Protein AF-A0A0F9QTI2-F1 (afdb_monomer_lite)

Sequence (50 aa):
MGIIQIKGVPDELHNRFKAACALEGVNMTEKIIELMGAYLKAKEKGDEKG

InterPro domains:
  IPR010985 Ribbon-helix-helix [SSF47598] (9-41)
  IPR013321 Arc-type ribbon-helix-helix [G3DSA:1.10.1220.10] (3-44)
  IPR015354 DNA partition complex, ParG [PF09274] (11-44)

Radius of gyration: 13.79 Å; chains: 1; bounding box: 33×25×32 Å

Organism: NCBI:txid412755

pLDDT: mean 84.42, std 13.94, range [41.0, 95.06]

Structure (mmCIF, N/CA/C/O backbone):
data_AF-A0A0F9QTI2-F1
#
_entry.id   AF-A0A0F9QTI2-F1
#
loop_
_atom_site.group_PDB
_atom_site.id
_atom_site.type_symbol
_atom_site.label_atom_id
_atom_site.label_alt_id
_atom_site.label_comp_id
_atom_site.label_asym_id
_atom_site.label_entity_id
_atom_site.label_seq_id
_atom_site.pdbx_PDB_ins_code
_atom_site.Cartn_x
_atom_site.Cartn_y
_atom_site.Cartn_z
_atom_site.occupancy
_atom_site.B_iso_or_equiv
_atom_site.auth_seq_id
_atom_site.auth_comp_id
_atom_site.auth_asym_id
_atom_site.auth_atom_id
_atom_site.pdbx_PDB_model_num
ATOM 1 N N . MET A 1 1 ? 6.531 -14.349 9.860 1.00 54.94 1 MET A N 1
ATOM 2 C CA . MET A 1 1 ? 5.934 -13.492 8.812 1.00 54.94 1 MET A CA 1
ATOM 3 C C . MET A 1 1 ? 4.603 -14.096 8.418 1.00 54.94 1 MET A C 1
ATOM 5 O O . MET A 1 1 ? 4.589 -15.251 8.013 1.00 54.94 1 MET A O 1
ATOM 9 N N . GLY A 1 2 ? 3.500 -13.369 8.595 1.00 73.94 2 GLY A N 1
ATOM 10 C CA . GLY A 1 2 ? 2.219 -13.779 8.021 1.00 73.94 2 GLY A CA 1
ATOM 11 C C . GLY A 1 2 ? 2.234 -13.517 6.517 1.00 73.94 2 GLY A C 1
ATOM 12 O O . GLY A 1 2 ? 2.702 -12.465 6.091 1.00 73.94 2 GLY A O 1
ATOM 13 N N . ILE A 1 3 ? 1.765 -14.473 5.722 1.00 78.38 3 ILE A N 1
ATOM 14 C CA . ILE A 1 3 ? 1.604 -14.306 4.275 1.00 78.38 3 ILE A CA 1
ATOM 15 C C . ILE A 1 3 ? 0.131 -13.995 4.024 1.00 78.38 3 ILE A C 1
ATOM 17 O O . ILE A 1 3 ? -0.735 -14.775 4.414 1.00 78.38 3 ILE A O 1
ATOM 21 N N . ILE A 1 4 ? -0.154 -12.864 3.378 1.00 79.81 4 ILE A N 1
ATOM 22 C CA . ILE A 1 4 ? -1.512 -12.475 2.987 1.00 79.81 4 ILE A CA 1
ATOM 23 C C . ILE A 1 4 ? -1.630 -12.646 1.475 1.00 79.81 4 ILE A C 1
ATOM 25 O O . ILE A 1 4 ? -0.874 -12.042 0.717 1.00 79.81 4 ILE A O 1
ATOM 29 N N . GLN A 1 5 ? -2.583 -13.468 1.037 1.00 83.56 5 GLN A N 1
ATOM 30 C CA . GLN A 1 5 ? -2.929 -13.603 -0.376 1.00 83.56 5 GLN A CA 1
ATOM 31 C C . GLN A 1 5 ? -4.170 -12.770 -0.681 1.00 83.56 5 GLN A C 1
ATOM 33 O O . GLN A 1 5 ? -5.264 -13.079 -0.209 1.00 83.56 5 GLN A O 1
ATOM 38 N N . ILE A 1 6 ? -4.004 -11.728 -1.492 1.00 83.62 6 ILE A N 1
ATOM 39 C CA . ILE A 1 6 ? -5.116 -10.897 -1.956 1.00 83.62 6 ILE A CA 1
ATOM 40 C C . ILE A 1 6 ? -5.681 -11.544 -3.222 1.00 83.62 6 ILE A C 1
ATOM 42 O O . ILE A 1 6 ? -5.028 -11.568 -4.264 1.00 83.62 6 ILE A O 1
ATOM 46 N N . LYS A 1 7 ? -6.884 -12.115 -3.124 1.00 87.50 7 LYS A N 1
ATOM 47 C CA . LYS A 1 7 ? -7.581 -12.739 -4.258 1.00 87.50 7 LYS A CA 1
ATOM 48 C C . LYS A 1 7 ? -8.500 -11.726 -4.938 1.00 87.50 7 LYS A C 1
ATOM 50 O O . LYS A 1 7 ? -9.108 -10.902 -4.265 1.00 87.50 7 LYS A O 1
ATOM 55 N N . GLY A 1 8 ? -8.622 -11.823 -6.263 1.00 86.94 8 GLY A N 1
ATOM 56 C CA . GLY A 1 8 ? -9.560 -11.010 -7.045 1.00 86.94 8 GLY A CA 1
ATOM 57 C C . GLY A 1 8 ? -9.078 -9.599 -7.387 1.00 86.94 8 GLY A C 1
ATOM 58 O O . GLY A 1 8 ? -9.893 -8.770 -7.781 1.00 86.94 8 GLY A O 1
ATOM 59 N N . VAL A 1 9 ? -7.780 -9.308 -7.253 1.00 86.12 9 VAL A N 1
ATOM 60 C CA . VAL A 1 9 ? -7.215 -8.059 -7.782 1.00 86.12 9 VAL A CA 1
ATOM 61 C C . VAL A 1 9 ? -7.219 -8.143 -9.311 1.00 86.12 9 VAL A C 1
ATOM 63 O O . VAL A 1 9 ? -6.637 -9.088 -9.843 1.00 86.12 9 VAL A O 1
ATOM 66 N N . PRO A 1 10 ? -7.840 -7.191 -10.030 1.00 93.56 10 PRO A N 1
ATOM 67 C CA . PRO A 1 10 ? -7.766 -7.158 -11.485 1.00 93.56 10 PRO A CA 1
ATOM 68 C C . PRO A 1 10 ? -6.312 -7.032 -11.949 1.00 93.56 10 PRO A C 1
ATOM 70 O O . PRO A 1 10 ? -5.573 -6.195 -11.423 1.00 93.56 10 PRO A O 1
ATOM 73 N N . ASP A 1 11 ? -5.914 -7.806 -12.960 1.00 91.94 11 ASP A N 1
ATOM 74 C CA . ASP A 1 11 ? -4.542 -7.786 -13.485 1.00 91.94 11 ASP A CA 1
ATOM 75 C C . ASP A 1 11 ? -4.100 -6.383 -13.911 1.00 91.94 11 ASP A C 1
ATOM 77 O O . ASP A 1 11 ? -2.967 -5.979 -13.654 1.00 91.94 11 ASP A O 1
ATOM 81 N N . GLU A 1 12 ? -5.006 -5.601 -14.504 1.00 94.19 12 GLU A N 1
ATOM 82 C CA . GLU A 1 12 ? -4.722 -4.216 -14.884 1.00 94.19 12 GLU A CA 1
ATOM 83 C C . GLU A 1 12 ? -4.354 -3.359 -13.665 1.00 94.19 12 GLU A C 1
ATOM 85 O O . GLU A 1 12 ? -3.355 -2.637 -13.690 1.00 94.19 12 GLU A O 1
ATOM 90 N N . LEU A 1 13 ? -5.118 -3.469 -12.574 1.00 92.12 13 LEU A N 1
ATOM 91 C CA . LEU A 1 13 ? -4.863 -2.714 -11.3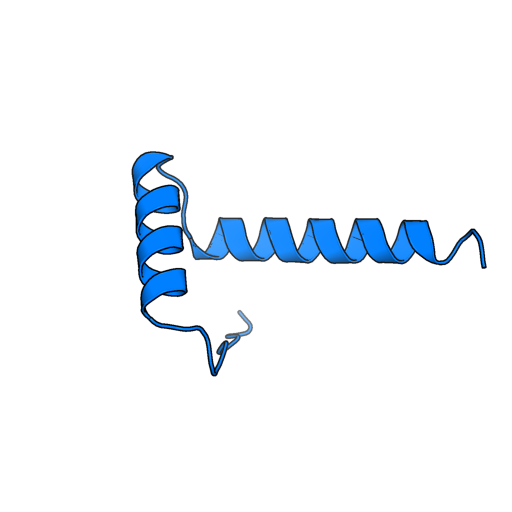50 1.00 92.12 13 LEU A CA 1
ATOM 92 C C . LEU A 1 13 ? -3.534 -3.135 -10.718 1.00 92.12 13 LEU A C 1
ATOM 94 O O . LEU A 1 13 ? -2.731 -2.276 -10.355 1.00 92.12 13 LEU A O 1
ATOM 98 N N . HIS A 1 14 ? -3.284 -4.443 -10.630 1.00 91.38 14 HIS A N 1
ATOM 99 C CA . HIS A 1 14 ? -2.034 -4.977 -10.098 1.00 91.38 14 HIS A CA 1
ATOM 100 C C . HIS A 1 14 ? -0.825 -4.495 -10.912 1.00 91.38 14 HIS A C 1
ATOM 102 O O . HIS A 1 14 ? 0.153 -4.017 -10.340 1.00 91.38 14 HIS A O 1
ATOM 108 N N . ASN A 1 15 ? -0.903 -4.544 -12.245 1.00 93.62 15 ASN A N 1
ATOM 109 C CA . ASN A 1 15 ? 0.182 -4.111 -13.124 1.00 93.62 15 ASN A CA 1
ATOM 110 C C . ASN A 1 15 ? 0.436 -2.606 -13.040 1.00 93.62 15 ASN A C 1
ATOM 112 O O . ASN A 1 15 ? 1.591 -2.187 -12.962 1.00 93.62 15 ASN A O 1
ATOM 116 N N . ARG A 1 16 ? -0.622 -1.789 -13.005 1.00 94.50 16 ARG A N 1
ATOM 117 C CA . ARG A 1 16 ? -0.497 -0.333 -12.851 1.00 94.50 16 ARG A CA 1
ATOM 118 C C . ARG A 1 16 ? 0.102 0.039 -11.502 1.00 94.50 16 ARG A C 1
ATOM 120 O O . ARG A 1 16 ? 0.992 0.882 -11.450 1.00 94.50 16 ARG A O 1
ATOM 127 N N . PHE A 1 17 ? -0.344 -0.612 -10.431 1.00 92.50 17 PHE A N 1
ATOM 128 C CA . PHE A 1 17 ? 0.185 -0.376 -9.094 1.00 92.50 17 PHE A CA 1
ATOM 129 C C . PHE A 1 17 ? 1.653 -0.804 -8.989 1.00 92.50 17 PHE A C 1
ATOM 131 O O . PHE A 1 17 ? 2.491 -0.031 -8.534 1.00 92.50 17 PHE A O 1
ATOM 138 N N . LYS A 1 18 ? 1.997 -1.987 -9.512 1.00 92.94 18 LYS A N 1
ATOM 139 C CA . LYS A 1 18 ? 3.382 -2.464 -9.586 1.00 92.94 18 LYS A CA 1
ATOM 140 C C . LYS A 1 18 ? 4.279 -1.502 -10.367 1.00 92.94 18 LYS A C 1
ATOM 142 O O . LYS A 1 18 ? 5.390 -1.222 -9.925 1.00 92.94 18 LYS A O 1
ATOM 147 N N . ALA A 1 19 ? 3.809 -1.000 -11.510 1.00 95.06 19 ALA A N 1
ATOM 148 C CA . ALA A 1 19 ? 4.549 -0.034 -12.316 1.00 95.06 19 ALA A CA 1
ATOM 149 C C . ALA A 1 19 ? 4.762 1.288 -11.565 1.00 95.06 19 ALA A C 1
ATOM 151 O O . ALA A 1 19 ? 5.879 1.793 -11.548 1.00 95.06 19 ALA A O 1
ATOM 152 N N . ALA A 1 20 ? 3.730 1.810 -10.896 1.00 94.50 20 ALA A N 1
ATOM 153 C CA . ALA A 1 20 ? 3.843 3.016 -10.078 1.00 94.50 20 ALA A CA 1
ATOM 154 C C . ALA A 1 20 ? 4.873 2.844 -8.949 1.00 94.50 20 ALA A C 1
ATOM 156 O O . ALA A 1 20 ? 5.787 3.655 -8.827 1.00 94.50 20 ALA A O 1
ATOM 157 N N . CYS A 1 21 ? 4.809 1.734 -8.204 1.00 94.06 21 CYS A N 1
ATOM 158 C CA . CYS A 1 21 ? 5.785 1.442 -7.154 1.00 94.06 21 CYS A CA 1
ATOM 159 C C . CYS A 1 21 ? 7.218 1.330 -7.697 1.00 94.06 21 CYS A C 1
ATOM 161 O O . CYS A 1 21 ? 8.152 1.830 -7.074 1.00 94.06 21 CYS A O 1
ATOM 163 N N . ALA A 1 22 ? 7.398 0.719 -8.873 1.00 93.62 22 ALA A N 1
ATOM 164 C CA . ALA A 1 22 ? 8.706 0.611 -9.513 1.00 93.62 22 ALA A CA 1
ATOM 165 C C . ALA A 1 22 ? 9.278 1.977 -9.926 1.00 93.62 22 ALA A C 1
ATO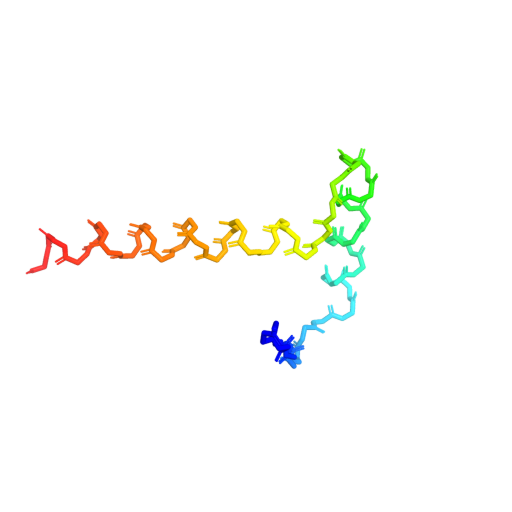M 167 O O . ALA A 1 22 ? 10.479 2.194 -9.783 1.00 93.62 22 ALA A O 1
ATOM 168 N N . LEU A 1 23 ? 8.435 2.900 -10.401 1.00 94.75 23 LEU A N 1
ATOM 169 C CA . LEU A 1 23 ? 8.844 4.266 -10.752 1.00 94.75 23 LEU A CA 1
ATOM 170 C C . LEU A 1 23 ? 9.267 5.078 -9.524 1.00 94.75 23 LEU A C 1
ATOM 172 O O . LEU A 1 23 ? 10.217 5.850 -9.595 1.00 94.75 23 LEU A O 1
ATOM 176 N N . GLU A 1 24 ? 8.587 4.882 -8.398 1.00 92.56 24 GLU A N 1
ATOM 177 C CA . GLU A 1 24 ? 8.921 5.528 -7.125 1.00 92.56 24 GLU A CA 1
ATOM 178 C C . GLU A 1 24 ? 10.098 4.850 -6.398 1.00 92.56 24 GLU A C 1
ATOM 180 O O . GLU A 1 24 ? 10.573 5.357 -5.384 1.00 92.56 24 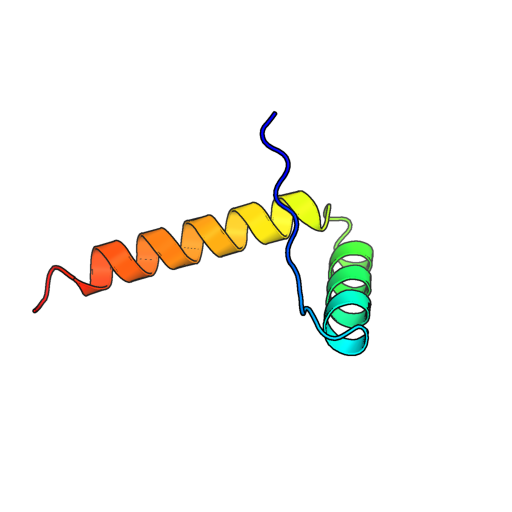GLU A O 1
ATOM 185 N N . GLY A 1 25 ? 10.582 3.705 -6.897 1.00 93.31 25 GLY A N 1
ATOM 186 C CA . GLY A 1 25 ? 11.648 2.931 -6.258 1.00 93.31 25 GLY A CA 1
ATOM 187 C C . GLY A 1 25 ? 11.229 2.295 -4.930 1.00 93.31 25 GLY A C 1
ATOM 188 O O . GLY A 1 25 ? 12.086 1.957 -4.114 1.00 93.31 25 GLY A O 1
ATOM 189 N N . VAL 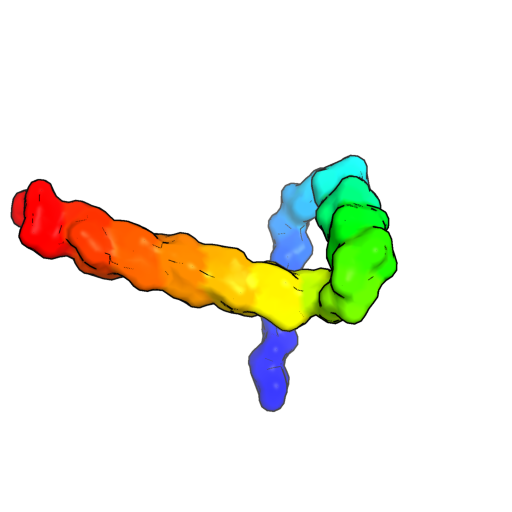A 1 26 ? 9.924 2.128 -4.699 1.00 92.88 26 VAL A N 1
ATOM 190 C CA . VAL A 1 26 ? 9.374 1.560 -3.464 1.00 92.88 26 VAL A CA 1
ATOM 191 C C . VAL A 1 26 ? 8.931 0.117 -3.665 1.00 92.88 26 VAL A C 1
ATOM 193 O O . VAL A 1 26 ? 8.452 -0.285 -4.729 1.00 92.88 26 VAL A O 1
ATOM 196 N N . ASN A 1 27 ? 9.046 -0.686 -2.610 1.00 92.25 27 ASN A N 1
ATOM 197 C CA . ASN A 1 27 ? 8.527 -2.042 -2.632 1.00 92.25 27 ASN A CA 1
ATOM 198 C C . ASN A 1 27 ? 6.993 -2.017 -2.577 1.00 92.25 27 ASN A C 1
ATOM 200 O O . ASN A 1 27 ? 6.388 -1.467 -1.656 1.00 92.25 27 ASN A O 1
ATOM 204 N N . MET A 1 28 ? 6.365 -2.673 -3.551 1.00 90.06 28 MET A N 1
ATOM 205 C CA . MET A 1 28 ? 4.912 -2.784 -3.661 1.00 90.06 28 MET A CA 1
ATOM 206 C C . MET A 1 28 ? 4.261 -3.316 -2.373 1.00 90.06 28 MET A C 1
ATOM 208 O O . MET A 1 28 ? 3.223 -2.811 -1.949 1.00 90.06 28 MET A O 1
ATOM 212 N N . THR A 1 29 ? 4.883 -4.305 -1.724 1.00 88.50 29 THR A N 1
ATOM 213 C CA . THR A 1 29 ? 4.363 -4.911 -0.489 1.00 88.50 29 THR A CA 1
ATOM 214 C C . THR A 1 29 ? 4.387 -3.924 0.673 1.00 88.50 29 THR A C 1
ATOM 216 O O . THR A 1 29 ? 3.401 -3.805 1.397 1.00 88.50 29 THR A O 1
ATOM 219 N N . GLU A 1 30 ? 5.485 -3.183 0.835 1.00 90.12 30 GLU A N 1
ATOM 220 C CA . GLU A 1 30 ? 5.605 -2.165 1.884 1.00 90.12 30 GLU A CA 1
ATOM 221 C C . GLU A 1 30 ? 4.581 -1.050 1.673 1.00 90.12 30 GLU A C 1
ATOM 223 O O . GLU A 1 30 ? 3.905 -0.640 2.619 1.00 90.12 30 GLU A O 1
ATOM 228 N N . LYS A 1 31 ? 4.372 -0.640 0.414 1.00 91.94 31 LYS A N 1
ATOM 229 C CA . LYS A 1 31 ? 3.380 0.382 0.080 1.00 91.94 31 LYS A CA 1
ATOM 230 C C . LYS A 1 31 ? 1.952 -0.065 0.389 1.00 91.94 31 LYS A C 1
ATOM 232 O O . LYS A 1 31 ? 1.171 0.719 0.921 1.00 91.94 31 LYS A O 1
ATOM 237 N N . ILE A 1 32 ? 1.605 -1.321 0.107 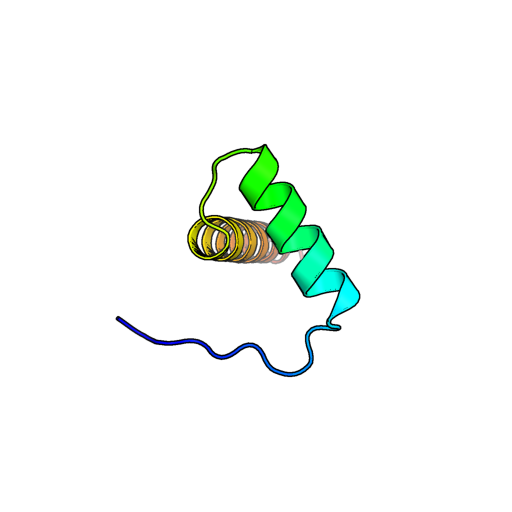1.00 90.56 32 ILE A N 1
ATOM 238 C CA . ILE A 1 32 ? 0.287 -1.877 0.457 1.00 90.56 32 ILE A CA 1
ATOM 239 C C . ILE A 1 32 ? 0.081 -1.880 1.974 1.00 90.56 32 ILE A C 1
ATOM 241 O O . ILE A 1 32 ? -0.983 -1.476 2.438 1.00 90.56 32 ILE A O 1
ATOM 245 N N . ILE A 1 33 ? 1.088 -2.288 2.751 1.00 90.12 33 ILE A N 1
ATOM 246 C CA . ILE A 1 33 ? 1.005 -2.303 4.220 1.00 90.12 33 ILE A CA 1
ATOM 247 C C . ILE A 1 33 ? 0.787 -0.885 4.766 1.00 90.12 33 ILE A C 1
ATOM 249 O O . ILE A 1 33 ? -0.071 -0.684 5.627 1.00 90.12 33 ILE A O 1
ATOM 253 N N . GLU A 1 34 ? 1.511 0.105 4.237 1.00 90.44 34 GLU A N 1
ATOM 254 C CA . GLU A 1 34 ? 1.344 1.515 4.603 1.00 90.44 34 GLU A CA 1
ATOM 255 C C . GLU A 1 34 ? -0.083 2.008 4.321 1.00 90.44 34 GLU A C 1
ATOM 257 O O . GLU A 1 34 ? -0.728 2.586 5.199 1.00 90.44 34 GLU A O 1
ATOM 262 N N . LEU A 1 35 ? -0.606 1.725 3.123 1.00 90.62 35 LEU A N 1
ATOM 263 C CA . LEU A 1 35 ? -1.961 2.107 2.720 1.00 90.62 35 LEU A CA 1
ATOM 264 C C . LEU A 1 35 ? -3.031 1.441 3.596 1.00 90.62 35 LEU A C 1
ATOM 266 O O . LEU A 1 35 ? -3.982 2.103 4.014 1.00 90.62 35 LEU A O 1
ATOM 270 N N . MET A 1 36 ? -2.866 0.156 3.925 1.00 89.81 36 MET A N 1
ATOM 271 C CA . MET A 1 36 ? -3.765 -0.557 4.837 1.00 89.81 36 MET A CA 1
ATOM 272 C C . MET A 1 36 ? -3.750 0.059 6.241 1.00 89.81 36 MET A C 1
ATOM 274 O O . MET A 1 36 ? -4.809 0.286 6.825 1.00 89.81 36 MET A O 1
ATOM 278 N N . GLY A 1 37 ? -2.567 0.382 6.773 1.00 90.31 37 GLY A N 1
ATOM 279 C CA . GLY A 1 37 ? -2.432 1.038 8.073 1.00 90.31 37 GLY A CA 1
ATOM 280 C C . GLY A 1 37 ? -3.046 2.440 8.096 1.00 90.31 37 GLY A C 1
ATOM 281 O O . GLY A 1 37 ? -3.703 2.813 9.068 1.00 90.31 37 GLY A O 1
ATOM 282 N N . ALA A 1 38 ? -2.880 3.210 7.018 1.00 91.31 38 ALA A N 1
ATOM 283 C CA . ALA A 1 38 ? -3.499 4.524 6.870 1.00 91.31 38 ALA A CA 1
ATOM 284 C C . ALA A 1 38 ? -5.032 4.430 6.817 1.00 91.31 38 ALA A C 1
ATOM 286 O O . ALA A 1 38 ? -5.715 5.213 7.476 1.00 91.31 38 ALA A O 1
ATOM 287 N N . TYR A 1 39 ? -5.568 3.444 6.093 1.00 89.94 39 TYR A N 1
ATOM 288 C CA . TYR A 1 39 ? -7.006 3.196 6.019 1.00 89.94 39 TYR A CA 1
ATOM 289 C C . TYR A 1 39 ? -7.606 2.836 7.385 1.00 89.94 39 TYR A C 1
ATOM 291 O O . TYR A 1 39 ? -8.630 3.399 7.768 1.00 89.94 39 TYR A O 1
ATOM 299 N N . LEU A 1 40 ? -6.956 1.949 8.148 1.00 90.81 40 LEU A N 1
ATOM 300 C CA . LEU A 1 40 ? -7.405 1.582 9.495 1.00 90.81 40 LEU A CA 1
ATOM 301 C C . LEU A 1 40 ? -7.395 2.786 10.440 1.00 90.81 40 LEU A C 1
ATOM 303 O O . LEU A 1 40 ? -8.414 3.067 11.062 1.00 90.81 40 LEU A O 1
ATOM 307 N N . LYS A 1 41 ? -6.311 3.572 10.451 1.00 89.75 41 LYS A N 1
ATOM 308 C CA . LYS A 1 41 ? -6.226 4.807 11.249 1.00 89.75 41 LYS A CA 1
ATOM 309 C C . LYS A 1 41 ? -7.303 5.825 10.880 1.00 89.75 41 LYS A C 1
ATOM 311 O O .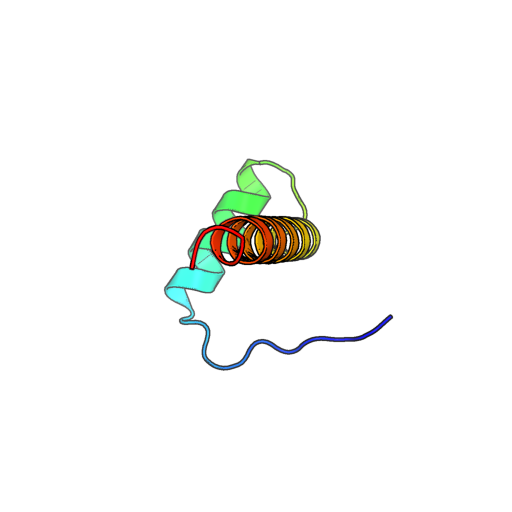 LYS A 1 41 ? -7.834 6.506 11.754 1.00 89.75 41 LYS A O 1
ATOM 316 N N . ALA A 1 42 ? -7.602 5.964 9.589 1.00 87.62 42 ALA A N 1
ATOM 317 C CA . ALA A 1 42 ? -8.660 6.851 9.121 1.00 87.62 42 ALA A CA 1
ATOM 318 C C . ALA A 1 42 ? -10.042 6.363 9.578 1.00 87.62 42 ALA A C 1
ATOM 320 O O . ALA A 1 42 ? -10.867 7.176 9.987 1.00 87.62 42 ALA A O 1
ATOM 321 N N . LYS A 1 43 ? -10.273 5.046 9.557 1.00 85.50 43 LYS A N 1
ATOM 322 C CA . LYS A 1 43 ? -11.522 4.435 10.014 1.00 85.50 43 LYS A CA 1
ATOM 323 C C . LYS A 1 43 ? -11.696 4.536 11.532 1.00 85.50 43 LYS A C 1
ATOM 325 O O . LYS A 1 43 ? -12.763 4.937 11.973 1.00 85.50 43 LYS A O 1
ATOM 330 N N . GLU A 1 44 ? -10.652 4.273 12.315 1.00 77.38 44 GLU A N 1
ATOM 331 C CA . GLU A 1 44 ? -10.674 4.436 13.778 1.00 77.38 44 GLU A CA 1
ATOM 332 C C . GLU A 1 44 ? -10.978 5.883 14.192 1.00 77.38 44 GLU A C 1
ATOM 334 O O . GLU A 1 44 ? -11.749 6.112 15.115 1.00 77.38 44 GLU A O 1
ATOM 339 N N . LYS A 1 45 ? -10.455 6.880 13.465 1.00 64.12 45 LYS A N 1
ATOM 340 C CA . LYS A 1 45 ? -10.787 8.295 13.714 1.00 64.12 45 LYS A CA 1
ATOM 341 C C . LYS A 1 45 ? -12.175 8.717 13.221 1.00 64.12 45 LYS A C 1
ATOM 343 O O . LYS A 1 45 ? -12.656 9.772 13.628 1.00 64.12 45 LYS A O 1
ATOM 348 N N . GLY A 1 46 ? -12.791 7.949 12.325 1.00 57.84 46 GLY A N 1
ATOM 349 C CA . GLY A 1 46 ? -14.143 8.197 11.820 1.00 57.84 46 GLY A CA 1
ATOM 350 C C . GLY A 1 46 ? -15.249 7.688 12.748 1.00 57.84 46 GLY A C 1
ATOM 351 O O . GLY A 1 46 ? -16.345 8.238 12.719 1.00 57.84 46 GLY A O 1
ATOM 352 N N . ASP A 1 47 ? -14.954 6.689 13.585 1.00 52.66 47 ASP A N 1
ATOM 353 C CA . ASP A 1 47 ? -15.905 6.078 14.530 1.00 52.66 47 ASP A CA 1
ATOM 354 C C . ASP A 1 47 ? -16.078 6.900 15.828 1.00 52.66 47 ASP A C 1
ATOM 356 O O . ASP A 1 47 ? -17.071 6.763 16.528 1.00 52.66 47 ASP A O 1
ATOM 360 N N . GLU A 1 48 ? -15.169 7.836 16.128 1.00 48.28 48 GLU A N 1
ATOM 361 C CA . GLU A 1 48 ? -15.247 8.708 17.318 1.00 48.28 48 GLU A CA 1
ATOM 362 C C . GLU A 1 48 ? -16.228 9.900 17.151 1.00 48.28 48 GLU A C 1
ATOM 364 O O . GLU A 1 48 ? -16.266 10.819 17.969 1.00 48.28 48 GLU A O 1
ATOM 369 N N . LYS A 1 49 ? -17.030 9.909 16.074 1.00 47.81 49 LYS A N 1
ATOM 370 C CA . LYS A 1 49 ? -18.098 10.896 15.808 1.00 47.81 49 LYS A CA 1
ATOM 371 C C . LYS A 1 49 ? -19.396 10.256 15.283 1.00 47.81 49 LYS A C 1
ATOM 373 O O . LYS A 1 49 ? -20.055 10.839 14.419 1.00 47.81 49 LYS A O 1
ATOM 378 N N . GLY A 1 50 ? -19.743 9.070 15.783 1.00 41.00 50 GLY A N 1
ATOM 379 C CA . GLY A 1 50 ? -21.044 8.420 15.576 1.00 41.00 50 GLY A CA 1
ATOM 380 C C . GLY A 1 50 ? -21.857 8.367 16.856 1.00 41.00 50 GLY A C 1
ATOM 381 O O . GLY A 1 50 ? -21.323 7.814 17.839 1.00 41.00 50 GLY A O 1
#

Foldseek 3Di:
DDDDDDPDDPPVNVVVLVVVCVVVVHDSVVVVVVVVVVVVVVVVVVVVPD

Secondary structure (DSSP, 8-state):
-------S--HHHHHHHHHHHHHHT--HHHHHHHHHHHHHHHHHHHHTT-